Protein AF-A0A2H0SHP7-F1 (afdb_monomer_lite)

Foldseek 3Di:
DDPCPVVVVVVVPDADPVGPDDDDDFDWDADPVCVVVPPDPPDDRIDD

Secondary structure (DSSP, 8-state):
--TTGGGHHHHTTPPPTTTT--------EE-STTTTTTTSSS--SEE-

Radius of gyration: 14.4 Å; chains: 1; bounding box: 25×19×37 Å

Sequence (48 aa):
SSGMQPLIPYLLGESHPSGSKRLVDSQPCLRIGDIEEVGDNRHDTFFE

Structure (mmCIF, N/CA/C/O backbone):
data_AF-A0A2H0SHP7-F1
#
_entry.id   AF-A0A2H0SHP7-F1
#
loop_
_atom_site.group_PDB
_atom_site.id
_atom_site.type_symbol
_atom_site.label_atom_id
_atom_site.label_alt_id
_atom_site.label_comp_id
_atom_site.label_asym_id
_atom_site.label_entity_id
_atom_site.label_seq_id
_atom_site.pdbx_PDB_ins_code
_atom_site.Cartn_x
_atom_site.Cartn_y
_atom_site.Cartn_z
_atom_site.occupancy
_atom_site.B_iso_or_equiv
_atom_site.auth_seq_id
_atom_site.auth_comp_id
_atom_site.auth_asym_id
_atom_site.auth_atom_id
_atom_site.pdbx_PDB_model_num
ATOM 1 N N . SER A 1 1 ? 3.240 3.740 -0.491 1.00 80.50 1 SER A N 1
ATOM 2 C CA . SER A 1 1 ? 3.686 2.508 -1.161 1.00 80.50 1 SER A CA 1
ATOM 3 C C . SER A 1 1 ? 3.385 1.225 -0.375 1.00 80.50 1 SER A C 1
ATOM 5 O O . SER A 1 1 ? 3.825 0.167 -0.825 1.00 80.50 1 SER A O 1
ATOM 7 N N . SER A 1 2 ? 2.692 1.265 0.779 1.00 89.12 2 SER A N 1
ATOM 8 C CA . SER A 1 2 ? 2.400 0.062 1.584 1.00 89.12 2 SER A CA 1
ATOM 9 C C . SER A 1 2 ? 1.060 0.146 2.324 1.00 89.12 2 SER A C 1
ATOM 11 O O . SER A 1 2 ? 0.657 1.242 2.723 1.00 89.12 2 SER A O 1
ATOM 13 N N . GLY A 1 3 ? 0.430 -1.013 2.558 1.00 92.00 3 GLY A N 1
ATOM 14 C CA . GLY A 1 3 ? -0.824 -1.205 3.305 1.00 92.00 3 GLY A CA 1
ATOM 15 C C . GLY A 1 3 ? -0.831 -0.647 4.731 1.00 92.00 3 GLY A C 1
ATOM 16 O O . GLY A 1 3 ? -1.871 -0.332 5.296 1.00 92.00 3 GLY A O 1
ATOM 17 N N . MET A 1 4 ? 0.348 -0.490 5.332 1.00 94.69 4 MET A N 1
ATOM 18 C CA . MET A 1 4 ? 0.480 0.036 6.695 1.00 94.69 4 MET A CA 1
ATOM 19 C C . MET A 1 4 ? 0.432 1.566 6.778 1.00 94.69 4 MET A C 1
ATOM 21 O O . MET A 1 4 ? 0.363 2.121 7.871 1.00 94.69 4 MET A O 1
ATOM 25 N N . GLN A 1 5 ? 0.526 2.270 5.650 1.00 93.44 5 GLN A N 1
ATOM 26 C CA . GLN A 1 5 ? 0.721 3.719 5.633 1.00 93.44 5 GLN A CA 1
ATOM 27 C C . GLN A 1 5 ? -0.444 4.504 6.274 1.00 93.44 5 GLN A C 1
ATOM 29 O O . GLN A 1 5 ? -0.163 5.429 7.036 1.00 93.44 5 GLN A O 1
ATOM 34 N N . PRO A 1 6 ? -1.722 4.107 6.096 1.00 92.81 6 PRO A N 1
ATOM 35 C CA . PRO A 1 6 ? -2.842 4.693 6.838 1.00 92.81 6 PRO A CA 1
ATOM 36 C C . PRO A 1 6 ? -2.808 4.400 8.343 1.00 92.81 6 PRO A C 1
ATOM 38 O O . PRO A 1 6 ? -3.416 5.125 9.125 1.00 92.81 6 PRO A O 1
ATOM 41 N N . LEU A 1 7 ? -2.100 3.347 8.764 1.00 93.44 7 LEU A N 1
ATOM 42 C CA . LEU A 1 7 ? -2.046 2.924 10.162 1.00 93.44 7 LEU A CA 1
ATOM 43 C C . LEU A 1 7 ? -0.979 3.655 10.987 1.00 93.44 7 LEU A C 1
ATOM 45 O O . LEU A 1 7 ? -0.955 3.505 12.207 1.00 93.44 7 LEU A O 1
ATOM 49 N N . ILE A 1 8 ? -0.118 4.457 10.352 1.00 93.88 8 ILE A N 1
ATOM 50 C CA . ILE A 1 8 ? 1.002 5.149 11.008 1.00 93.88 8 ILE A CA 1
ATOM 51 C C . ILE A 1 8 ? 0.579 5.930 12.267 1.00 93.88 8 ILE A C 1
ATOM 53 O O . ILE A 1 8 ? 1.220 5.721 13.297 1.00 93.88 8 ILE A O 1
ATOM 57 N N . PRO A 1 9 ? -0.480 6.767 12.263 1.00 93.62 9 PRO A N 1
ATOM 58 C CA . PRO A 1 9 ? -0.866 7.527 13.458 1.00 93.62 9 PRO A CA 1
ATOM 59 C C . PRO A 1 9 ? -1.198 6.621 14.650 1.00 93.62 9 PRO A C 1
ATOM 61 O O . PRO A 1 9 ? -0.802 6.885 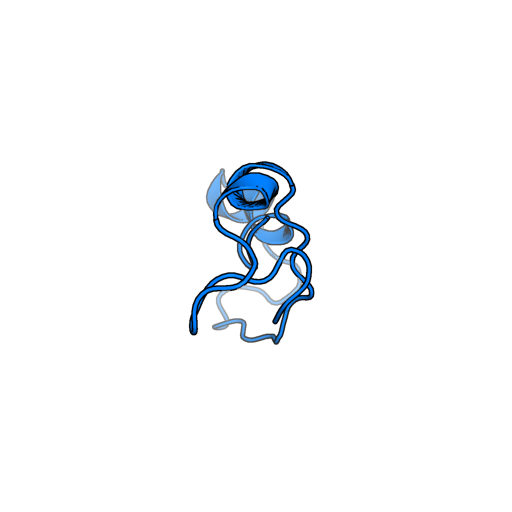15.785 1.00 93.62 9 PRO A O 1
ATOM 64 N N . TYR A 1 10 ? -1.855 5.492 14.382 1.00 92.75 10 TYR A N 1
ATOM 65 C CA . TYR A 1 10 ? -2.266 4.546 15.416 1.00 92.75 10 TYR A CA 1
ATOM 66 C C . TYR A 1 10 ? -1.096 3.721 15.955 1.00 92.75 10 TYR A C 1
ATOM 68 O O . TYR A 1 10 ? -1.042 3.401 17.140 1.00 92.75 10 TYR A O 1
ATOM 76 N N . LEU A 1 11 ? -0.113 3.426 15.103 1.00 90.56 11 LEU A N 1
ATOM 77 C CA . LEU A 1 11 ? 1.144 2.804 15.525 1.00 90.56 11 LEU A CA 1
ATOM 78 C C . LEU A 1 11 ? 2.011 3.759 16.362 1.00 90.56 11 LEU A C 1
ATOM 80 O O . LEU A 1 11 ? 2.789 3.300 17.194 1.00 90.56 11 LEU A O 1
ATOM 84 N N . LEU A 1 12 ? 1.857 5.073 16.172 1.00 95.06 12 LEU A N 1
ATOM 85 C CA . LEU A 1 12 ? 2.531 6.115 16.954 1.00 95.06 12 LEU A CA 1
ATOM 86 C C . LEU A 1 12 ? 1.820 6.454 18.276 1.00 95.06 12 LEU A C 1
ATOM 88 O O . LEU A 1 12 ? 2.329 7.271 19.043 1.00 95.06 12 LEU A O 1
ATOM 92 N N . GLY A 1 13 ? 0.68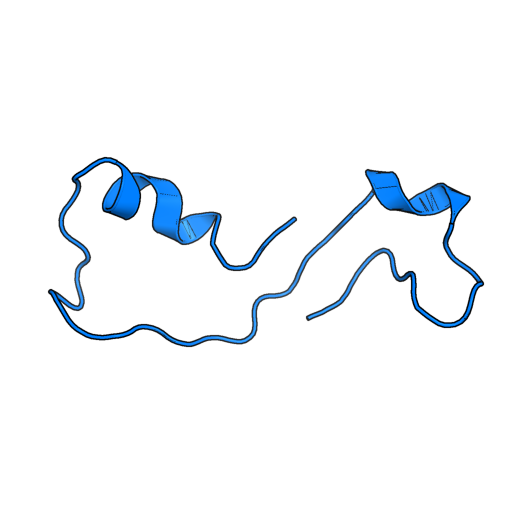9 5.806 18.573 1.00 91.62 13 GLY A N 1
ATOM 93 C CA . GLY A 1 13 ? 0.014 5.889 19.871 1.00 91.62 13 GLY A CA 1
ATOM 94 C C . GLY A 1 13 ? -1.410 6.439 19.831 1.00 91.62 13 GLY A C 1
ATOM 95 O O . GLY A 1 13 ? -2.071 6.457 20.870 1.00 91.62 13 GLY A O 1
ATOM 96 N N . GLU A 1 14 ? -1.919 6.859 18.669 1.00 94.62 14 GLU A N 1
ATOM 97 C CA . GLU A 1 14 ? -3.334 7.211 18.547 1.00 94.62 14 GLU A CA 1
ATOM 98 C C . GLU A 1 14 ? -4.233 5.969 18.650 1.00 94.62 14 GLU A C 1
ATOM 100 O O . GLU A 1 14 ? -3.883 4.862 18.241 1.00 94.62 14 GLU A O 1
ATOM 105 N N . SER A 1 15 ? -5.441 6.142 19.185 1.00 91.88 15 SER A N 1
ATOM 106 C CA . SER A 1 15 ? -6.407 5.043 19.261 1.00 91.88 15 SER A CA 1
ATOM 107 C C . SER A 1 15 ? -7.103 4.838 17.919 1.00 91.88 15 SER A C 1
ATOM 109 O O . SER A 1 15 ? -7.712 5.759 17.377 1.00 91.88 15 SER A O 1
ATOM 111 N N . HIS A 1 16 ? -7.062 3.611 17.402 1.00 92.25 16 HIS A N 1
ATOM 112 C CA . HIS A 1 16 ? -7.783 3.255 16.182 1.00 92.25 16 HIS A CA 1
ATOM 113 C C . HIS A 1 16 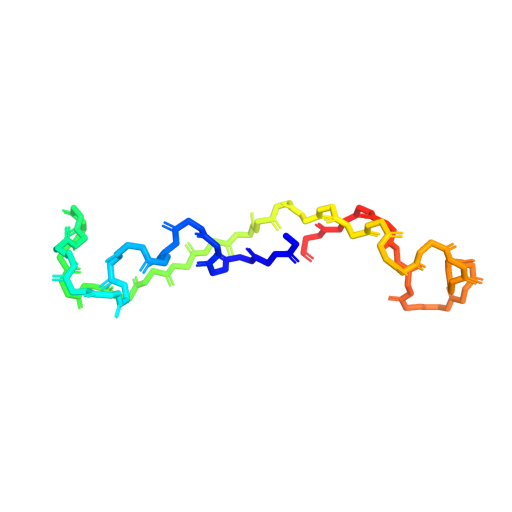? -9.305 3.209 16.440 1.00 92.25 16 HIS A C 1
ATOM 115 O O . HIS A 1 16 ? -9.721 2.633 17.451 1.00 92.25 16 HIS A O 1
ATOM 121 N N . PRO A 1 17 ? -10.167 3.722 15.536 1.00 91.88 17 PRO A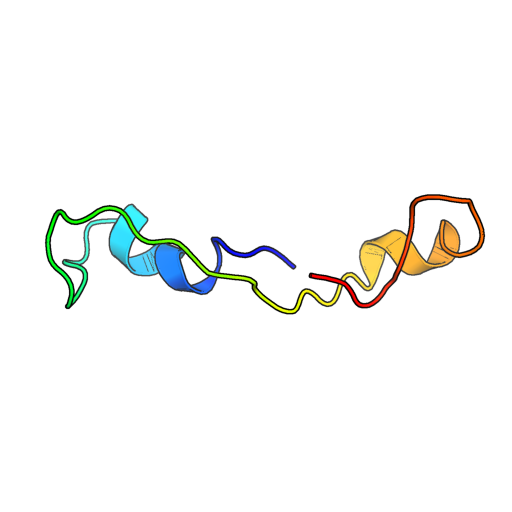 N 1
ATOM 122 C CA . PRO A 1 17 ? -11.628 3.727 15.723 1.00 91.88 17 PRO A CA 1
ATOM 123 C C . PRO A 1 17 ? -12.233 2.324 15.902 1.00 91.88 17 PRO A C 1
ATOM 125 O O . PRO A 1 17 ? -13.237 2.148 16.586 1.00 91.88 17 PRO A O 1
ATOM 128 N N . SER A 1 18 ? -11.603 1.300 15.328 1.00 89.50 18 SER A N 1
ATOM 129 C CA . SER A 1 18 ? -11.994 -0.110 15.505 1.00 89.50 18 SER A CA 1
ATOM 130 C C . SER A 1 18 ? -11.494 -0.757 16.812 1.00 89.50 18 SER A C 1
ATOM 132 O O . SER A 1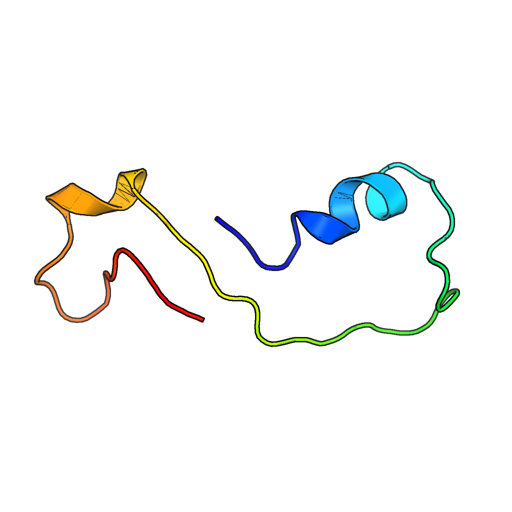 18 ? -11.743 -1.946 17.030 1.00 89.50 18 SER A O 1
ATOM 134 N N . GLY A 1 19 ? -10.805 -0.006 17.679 1.00 86.06 19 GLY A N 1
ATOM 135 C CA . GLY A 1 19 ? -10.239 -0.482 18.945 1.00 86.06 19 GLY A CA 1
ATOM 136 C C . GLY A 1 19 ? -9.088 -1.478 18.765 1.00 86.06 19 GLY A C 1
ATOM 137 O O . GLY A 1 19 ? -8.409 -1.484 17.744 1.00 86.06 19 GLY A O 1
ATOM 138 N N . SER A 1 20 ? -8.884 -2.364 19.747 1.00 82.00 20 SER A N 1
ATOM 139 C CA . SER A 1 20 ? -7.796 -3.365 19.777 1.00 82.00 20 SER A CA 1
ATOM 140 C C . SER A 1 20 ? -8.013 -4.581 18.857 1.00 82.00 20 SER A C 1
ATOM 142 O O . SER A 1 20 ? -7.473 -5.660 19.105 1.00 82.00 20 SER A O 1
ATOM 144 N N . LYS A 1 21 ? -8.855 -4.455 17.826 1.00 86.81 21 LYS A N 1
ATOM 145 C CA . LYS A 1 21 ? -9.141 -5.543 16.883 1.00 86.81 21 LYS A CA 1
ATOM 146 C C . LYS A 1 21 ? -8.032 -5.644 15.836 1.00 86.81 21 LYS A C 1
ATOM 148 O O . LYS A 1 21 ? -7.416 -4.651 15.468 1.00 86.81 21 LYS A O 1
ATOM 153 N N . ARG A 1 22 ? -7.809 -6.855 15.322 1.00 91.25 22 ARG A N 1
ATOM 154 C CA . ARG A 1 22 ? -6.933 -7.069 14.162 1.00 91.25 22 ARG A CA 1
ATOM 155 C C . ARG A 1 22 ? -7.605 -6.497 12.912 1.00 91.25 22 ARG A C 1
ATOM 157 O O . ARG A 1 22 ? -8.789 -6.751 12.700 1.00 91.25 22 ARG A O 1
ATOM 164 N N . LEU A 1 23 ? -6.846 -5.745 12.122 1.00 92.06 23 LEU A N 1
ATOM 165 C CA . LEU A 1 23 ? -7.282 -5.131 10.868 1.00 92.06 23 LEU A CA 1
ATOM 166 C C . LEU A 1 23 ? -6.689 -5.906 9.692 1.00 92.06 23 LEU A C 1
ATOM 168 O O . LEU A 1 23 ? -5.556 -6.380 9.784 1.00 92.06 23 LEU A O 1
ATOM 172 N N . VAL A 1 24 ? -7.457 -6.038 8.614 1.00 93.50 24 VAL A N 1
ATOM 173 C CA . VAL A 1 24 ? -7.032 -6.648 7.349 1.00 93.50 24 VAL A CA 1
ATOM 174 C C . VAL A 1 24 ? -7.660 -5.867 6.202 1.00 93.50 24 VAL A C 1
ATOM 176 O O . VAL A 1 24 ? -8.812 -5.449 6.323 1.00 93.50 24 VAL A O 1
ATOM 179 N N . ASP A 1 25 ? -6.908 -5.671 5.126 1.00 93.44 25 ASP A N 1
ATOM 180 C CA . ASP A 1 25 ? -7.383 -5.052 3.888 1.00 93.44 25 ASP A CA 1
ATOM 181 C C . ASP A 1 25 ? -6.456 -5.426 2.714 1.00 93.44 25 ASP A C 1
ATOM 183 O O . ASP A 1 25 ? -5.348 -5.921 2.944 1.00 93.44 25 ASP A O 1
ATOM 187 N N . SER A 1 26 ? -6.909 -5.180 1.482 1.00 94.19 26 SER A N 1
ATOM 188 C CA . SER A 1 26 ? -6.118 -5.223 0.245 1.00 94.19 26 SER A CA 1
ATOM 189 C C . SER A 1 26 ? -5.926 -3.790 -0.238 1.00 94.19 26 SER A C 1
ATOM 191 O O . SER A 1 26 ? -6.882 -3.146 -0.666 1.00 94.19 26 SER A O 1
ATOM 193 N N . GLN A 1 27 ? -4.715 -3.246 -0.090 1.00 94.62 27 GLN A N 1
ATOM 194 C CA . GLN A 1 27 ? -4.477 -1.829 -0.352 1.00 94.62 27 GLN A CA 1
ATOM 195 C C . GLN A 1 27 ? -3.776 -1.627 -1.698 1.00 94.62 27 GLN A C 1
ATOM 197 O O . GLN A 1 27 ? -2.611 -2.012 -1.825 1.00 94.62 27 GLN A O 1
ATOM 202 N N . PRO A 1 28 ? -4.384 -0.870 -2.627 1.00 94.81 28 PRO A N 1
ATOM 203 C CA . PRO A 1 28 ? -3.693 -0.395 -3.813 1.00 94.81 28 PRO A CA 1
ATOM 204 C C . PRO A 1 28 ? -2.422 0.381 -3.454 1.00 94.81 28 PRO A C 1
ATOM 206 O O . PRO A 1 28 ? -2.430 1.349 -2.682 1.00 94.81 28 PRO A O 1
ATOM 209 N N . CYS A 1 29 ? -1.308 -0.047 -4.025 1.00 94.25 29 CYS A N 1
ATOM 210 C CA . CYS A 1 29 ? 0.016 0.491 -3.796 1.00 94.25 29 CYS A CA 1
ATOM 211 C C . CYS A 1 29 ? 0.602 1.003 -5.108 1.00 94.25 29 CYS A C 1
ATOM 213 O O . CYS A 1 29 ? 0.769 0.256 -6.063 1.00 94.25 29 CYS A O 1
ATOM 215 N N . LEU A 1 30 ? 0.974 2.285 -5.118 1.00 95.12 30 LEU A N 1
ATOM 216 C CA . LEU A 1 30 ? 1.799 2.877 -6.168 1.00 95.12 30 LEU A CA 1
ATOM 217 C C . LEU A 1 30 ? 3.259 2.936 -5.692 1.00 95.12 30 LEU A C 1
ATOM 219 O O . LEU A 1 30 ? 3.554 3.544 -4.651 1.00 95.12 30 LEU A O 1
ATOM 223 N N . ARG A 1 31 ? 4.168 2.314 -6.448 1.00 94.75 31 ARG A N 1
ATOM 224 C CA . ARG A 1 31 ? 5.621 2.334 -6.236 1.00 94.75 31 ARG A CA 1
ATOM 225 C C . ARG A 1 31 ? 6.338 2.815 -7.491 1.00 94.75 31 ARG A C 1
ATOM 227 O O . ARG A 1 31 ? 6.602 2.062 -8.413 1.00 94.75 31 ARG A O 1
ATOM 234 N N . ILE A 1 32 ? 6.675 4.104 -7.492 1.00 93.88 32 ILE A N 1
ATOM 235 C CA . ILE A 1 32 ? 7.429 4.741 -8.585 1.00 93.88 32 ILE A CA 1
ATOM 236 C C . ILE A 1 32 ? 8.934 4.447 -8.467 1.00 93.88 32 ILE A C 1
ATOM 238 O O . ILE A 1 32 ? 9.642 4.481 -9.463 1.00 93.88 32 ILE A O 1
ATOM 242 N N . GLY A 1 33 ? 9.428 4.129 -7.265 1.00 92.19 33 GLY A N 1
ATOM 243 C CA . GLY A 1 33 ? 10.838 3.772 -7.059 1.00 92.19 33 GLY A CA 1
ATOM 244 C C . GLY A 1 33 ? 11.265 2.503 -7.799 1.00 92.19 33 GLY A C 1
ATOM 245 O O . GLY A 1 33 ? 12.424 2.399 -8.178 1.00 92.19 33 GLY A O 1
ATOM 246 N N . ASP A 1 34 ? 10.316 1.606 -8.067 1.00 89.00 34 ASP A N 1
ATOM 247 C CA . ASP A 1 34 ? 10.569 0.310 -8.702 1.00 89.00 34 ASP A CA 1
ATOM 248 C C . ASP A 1 34 ? 10.475 0.404 -10.245 1.00 89.00 34 ASP A C 1
ATOM 250 O O . ASP A 1 34 ? 10.530 -0.608 -10.934 1.00 89.00 34 ASP A O 1
ATOM 254 N N . ILE A 1 35 ? 10.319 1.611 -10.819 1.00 92.81 35 ILE A N 1
ATOM 255 C CA . ILE A 1 35 ? 10.000 1.807 -12.248 1.00 92.81 35 ILE A CA 1
ATOM 256 C C . ILE A 1 35 ? 11.047 1.234 -13.212 1.00 92.81 35 ILE A C 1
ATOM 258 O O . ILE A 1 35 ? 10.678 0.732 -14.268 1.00 92.81 35 ILE A O 1
ATOM 262 N N . GLU A 1 36 ? 12.329 1.275 -12.848 1.00 95.06 36 GLU A N 1
ATOM 263 C CA . GLU A 1 36 ? 13.422 0.748 -13.679 1.00 95.06 36 GLU A CA 1
ATOM 264 C C . GLU A 1 36 ? 13.497 -0.791 -13.654 1.00 95.06 36 GLU A C 1
ATOM 266 O O . GLU A 1 36 ? 14.142 -1.392 -14.509 1.00 95.06 36 GLU A O 1
ATOM 271 N N . GLU A 1 37 ? 12.841 -1.435 -12.684 1.00 92.44 37 GLU A N 1
ATOM 272 C CA . GLU A 1 37 ? 12.811 -2.895 -12.514 1.00 92.44 37 GLU A CA 1
ATOM 273 C C . GLU A 1 37 ? 11.550 -3.524 -13.140 1.00 92.44 37 GLU A C 1
ATOM 275 O O . GLU A 1 37 ? 11.466 -4.744 -13.302 1.00 92.44 37 GLU A O 1
ATOM 280 N N . VAL A 1 38 ? 10.581 -2.695 -13.551 1.00 92.62 38 VAL A N 1
ATOM 281 C CA . VAL A 1 38 ? 9.350 -3.136 -14.220 1.00 92.62 38 VAL A CA 1
ATOM 282 C C . VAL A 1 38 ? 9.663 -3.827 -15.546 1.00 92.62 38 VAL A C 1
ATOM 284 O O . VAL A 1 38 ? 10.411 -3.323 -16.383 1.00 92.62 38 VAL A O 1
ATOM 287 N N . GLY A 1 39 ? 9.011 -4.969 -15.767 1.00 88.50 39 GLY A N 1
ATOM 288 C CA . GLY A 1 39 ? 9.198 -5.810 -16.952 1.00 88.50 39 GLY A CA 1
ATOM 289 C C . GLY A 1 39 ? 9.847 -7.160 -16.648 1.00 88.50 39 GLY A C 1
ATOM 290 O O . GLY A 1 39 ? 9.911 -8.013 -17.537 1.00 88.50 39 GLY A O 1
ATOM 291 N N . ASP A 1 40 ? 10.285 -7.386 -15.407 1.00 91.06 40 ASP A N 1
ATOM 292 C CA . ASP A 1 40 ? 10.535 -8.732 -14.902 1.00 91.06 40 ASP A CA 1
ATOM 293 C C . ASP A 1 40 ? 9.232 -9.425 -14.445 1.00 91.06 40 ASP A C 1
ATOM 295 O O . ASP A 1 40 ? 8.125 -8.963 -14.715 1.00 91.06 40 ASP A O 1
ATOM 299 N N . ASN A 1 41 ? 9.335 -10.592 -13.806 1.00 93.75 41 ASN A N 1
ATOM 300 C CA . ASN A 1 41 ? 8.165 -11.386 -13.428 1.00 93.75 41 ASN A CA 1
ATOM 301 C C . ASN A 1 41 ? 7.572 -11.056 -12.047 1.00 93.75 41 ASN A C 1
ATOM 303 O O . ASN A 1 41 ? 6.752 -11.840 -11.561 1.00 93.75 41 ASN A O 1
ATOM 307 N N . ARG A 1 42 ? 8.028 -9.989 -11.375 1.00 92.50 42 ARG A N 1
ATOM 308 C CA . ARG A 1 42 ? 7.627 -9.660 -9.994 1.00 92.50 42 ARG A CA 1
ATOM 309 C C . ARG A 1 42 ? 7.458 -8.166 -9.704 1.00 92.50 42 ARG A C 1
ATOM 311 O O . ARG A 1 42 ? 6.891 -7.859 -8.658 1.00 92.50 42 ARG A O 1
ATOM 318 N N . HIS A 1 43 ? 7.927 -7.269 -10.567 1.00 95.50 43 HIS A N 1
ATOM 319 C CA . HIS A 1 43 ? 7.858 -5.827 -10.342 1.00 95.50 43 HIS A CA 1
ATOM 320 C C . HIS A 1 43 ? 6.768 -5.162 -11.184 1.00 95.50 43 HIS A C 1
ATOM 322 O O . HIS A 1 43 ? 6.839 -5.118 -12.413 1.00 95.50 43 HIS A O 1
ATOM 328 N N . ASP A 1 44 ? 5.805 -4.569 -10.480 1.00 93.12 44 ASP A N 1
ATOM 329 C CA . ASP A 1 44 ? 4.764 -3.702 -11.019 1.00 93.12 44 ASP A CA 1
ATOM 330 C C . ASP A 1 44 ? 4.841 -2.325 -10.346 1.00 93.12 44 ASP A C 1
ATOM 332 O O . ASP A 1 44 ? 5.186 -2.200 -9.170 1.00 93.12 44 ASP A O 1
ATOM 336 N N . THR A 1 45 ? 4.461 -1.266 -11.065 1.00 92.81 45 THR A N 1
ATOM 337 C CA . THR A 1 45 ? 4.359 0.082 -10.470 1.00 92.81 45 THR A CA 1
ATOM 338 C C . THR A 1 45 ? 3.071 0.277 -9.673 1.00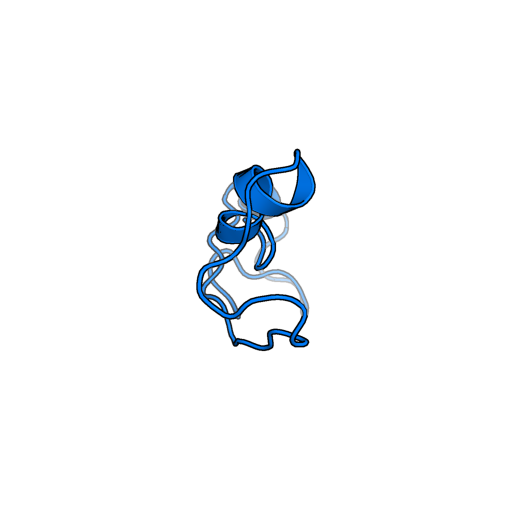 92.81 45 THR A C 1
ATOM 340 O O . THR A 1 45 ? 3.066 1.039 -8.706 1.00 92.81 45 THR A O 1
ATOM 343 N N . PHE A 1 46 ? 1.988 -0.404 -10.052 1.00 94.25 46 PHE A N 1
ATOM 344 C CA . PHE A 1 46 ? 0.705 -0.400 -9.354 1.00 94.25 46 PHE A CA 1
ATOM 345 C C . PHE A 1 46 ? 0.271 -1.837 -9.073 1.00 94.25 46 PHE A C 1
ATOM 347 O O . PHE A 1 46 ? 0.148 -2.628 -10.004 1.00 94.25 46 PHE A O 1
ATOM 354 N N . PHE A 1 47 ? 0.037 -2.158 -7.805 1.00 93.50 47 PHE A N 1
ATOM 355 C CA . PHE A 1 47 ? -0.315 -3.506 -7.356 1.00 93.50 47 PHE A CA 1
ATOM 356 C C . PHE A 1 47 ? -1.117 -3.461 -6.050 1.00 93.50 47 PHE A C 1
ATOM 358 O O . PHE A 1 47 ? -1.280 -2.394 -5.454 1.00 93.50 47 PHE A O 1
ATOM 365 N N . GLU A 1 48 ? -1.589 -4.621 -5.599 1.00 89.25 48 GLU A N 1
ATOM 366 C CA . GLU A 1 48 ? -2.237 -4.842 -4.299 1.00 89.25 48 GLU A CA 1
ATOM 367 C C . GLU A 1 48 ? -1.476 -5.886 -3.476 1.00 89.25 48 GLU A C 1
ATOM 369 O O . GLU A 1 48 ? -1.010 -6.884 -4.076 1.00 89.25 48 GLU A O 1
#

pLDDT: mean 92.06, std 3.1, range [80.5, 95.5]